Protein AF-A0ABD0QDF8-F1 (afdb_monomer_lite)

pLDDT: mean 86.69, std 9.65, range [48.91, 97.94]

Secondary structure (DSSP, 8-state):
----TTB-SSSPPEEEE-GGGEEEEEEEBPTT-SSSEEEEEEEEEE--S-EEEEE-TTT--EEEEE--EEEEEEE-

Structure (mmCIF, N/CA/C/O backbone):
data_AF-A0ABD0QDF8-F1
#
_entry.id   AF-A0ABD0QDF8-F1
#
loop_
_atom_site.group_PDB
_atom_site.id
_atom_site.type_symbol
_atom_site.label_atom_id
_atom_site.label_alt_id
_atom_site.label_comp_id
_atom_site.label_asym_id
_atom_site.label_entity_id
_atom_site.label_seq_id
_atom_site.pdbx_PDB_ins_code
_atom_site.Cartn_x
_atom_site.Cartn_y
_atom_site.Cartn_z
_atom_site.occupancy
_atom_site.B_iso_or_equiv
_atom_site.auth_seq_id
_atom_site.auth_comp_id
_atom_site.auth_asym_id
_atom_site.auth_atom_id
_atom_site.pdbx_PDB_model_num
ATOM 1 N N . ASP A 1 1 ? -6.628 5.283 -11.257 1.00 48.91 1 ASP A N 1
ATOM 2 C CA . ASP A 1 1 ? -6.155 4.325 -12.264 1.00 48.91 1 ASP A CA 1
ATOM 3 C C . ASP A 1 1 ? -4.691 4.003 -11.9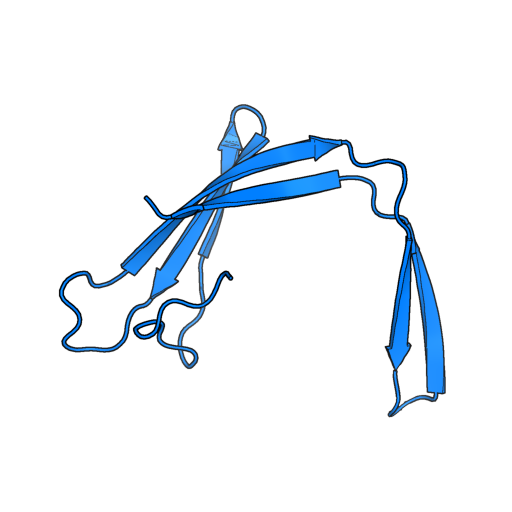70 1.00 48.91 1 ASP A C 1
ATOM 5 O O . ASP A 1 1 ? -3.859 4.898 -12.055 1.00 48.91 1 ASP A O 1
ATOM 9 N N . PHE A 1 2 ? -4.412 2.810 -11.432 1.00 54.56 2 PHE A N 1
ATOM 10 C CA . PHE A 1 2 ? -3.107 2.420 -10.853 1.00 54.56 2 PHE A CA 1
ATOM 11 C C . PHE A 1 2 ? -2.446 1.254 -11.612 1.00 54.56 2 PHE A C 1
ATOM 13 O O . PHE A 1 2 ? -1.373 0.802 -11.230 1.00 54.56 2 PHE A O 1
ATOM 20 N N . LYS A 1 3 ? -3.057 0.769 -12.703 1.00 60.91 3 LYS A N 1
ATOM 21 C CA . LYS A 1 3 ? -2.557 -0.376 -13.474 1.00 60.91 3 LYS A CA 1
ATOM 22 C C . LYS A 1 3 ? -2.104 0.058 -14.876 1.00 60.91 3 LYS A C 1
ATOM 24 O O . LYS A 1 3 ? -2.913 0.043 -15.799 1.00 60.91 3 LYS A O 1
ATOM 29 N N . PRO A 1 4 ? -0.833 0.457 -15.075 1.00 63.31 4 PRO A N 1
ATOM 30 C CA . PRO A 1 4 ? -0.275 0.580 -16.413 1.00 63.31 4 PRO A CA 1
ATOM 31 C C . PRO A 1 4 ? -0.425 -0.724 -17.208 1.00 63.31 4 PRO A C 1
ATOM 33 O O . PRO A 1 4 ? -0.328 -1.817 -16.653 1.00 63.31 4 PRO A O 1
ATOM 36 N N . ALA A 1 5 ? -0.617 -0.593 -18.522 1.00 63.59 5 ALA A N 1
ATOM 37 C CA . ALA A 1 5 ? -0.824 -1.717 -19.440 1.00 63.59 5 ALA A CA 1
ATOM 38 C C . ALA A 1 5 ? 0.347 -2.722 -19.487 1.00 63.59 5 ALA A C 1
ATOM 40 O O . ALA A 1 5 ? 0.179 -3.825 -19.990 1.00 63.59 5 ALA A O 1
ATOM 41 N N . SER A 1 6 ? 1.517 -2.343 -18.969 1.00 73.94 6 SER A N 1
ATOM 42 C CA . SER A 1 6 ? 2.759 -3.109 -19.045 1.00 73.94 6 SER A CA 1
ATOM 43 C C . SER A 1 6 ? 3.181 -3.771 -17.733 1.00 73.94 6 SER A C 1
ATOM 45 O O . SER A 1 6 ? 4.301 -4.254 -17.687 1.00 73.94 6 SER A O 1
ATOM 47 N N . ILE A 1 7 ? 2.375 -3.760 -16.664 1.00 84.00 7 ILE A N 1
ATOM 48 C CA . ILE A 1 7 ? 2.773 -4.400 -15.393 1.00 84.00 7 ILE A CA 1
ATOM 49 C C . ILE A 1 7 ? 2.700 -5.919 -15.527 1.00 84.00 7 ILE A C 1
ATOM 51 O O . ILE A 1 7 ? 1.666 -6.456 -15.934 1.00 84.00 7 ILE A O 1
ATOM 55 N N . ASP A 1 8 ? 3.764 -6.596 -15.107 1.00 84.12 8 ASP A N 1
ATOM 56 C CA . ASP A 1 8 ? 3.753 -8.039 -14.915 1.00 84.12 8 ASP A CA 1
ATOM 57 C C . ASP A 1 8 ? 3.045 -8.383 -13.598 1.00 84.12 8 ASP A C 1
ATOM 59 O O . ASP A 1 8 ? 3.519 -8.063 -12.511 1.00 84.12 8 ASP A O 1
ATOM 63 N N . THR A 1 9 ? 1.878 -9.020 -13.693 1.00 84.00 9 THR A N 1
ATOM 64 C CA . THR A 1 9 ? 1.087 -9.442 -12.527 1.00 84.00 9 THR A CA 1
ATOM 65 C C . THR A 1 9 ? 1.510 -10.797 -11.961 1.00 84.00 9 THR A C 1
ATOM 67 O O . THR A 1 9 ? 0.903 -11.256 -10.997 1.00 84.00 9 THR A O 1
ATOM 70 N N . THR A 1 10 ? 2.479 -11.470 -12.584 1.00 84.94 10 THR A N 1
ATOM 71 C CA . THR A 1 10 ? 3.018 -12.759 -12.124 1.00 84.94 10 THR A CA 1
ATOM 72 C C . THR A 1 10 ? 4.199 -12.594 -11.171 1.00 84.94 10 THR A C 1
ATOM 74 O O . THR A 1 10 ? 4.501 -13.514 -10.414 1.00 84.94 10 THR A O 1
ATOM 77 N N . CYS A 1 11 ? 4.819 -11.411 -11.167 1.00 84.56 11 CYS A N 1
ATOM 78 C CA . CYS A 1 11 ? 5.933 -11.062 -10.298 1.00 84.56 11 CYS A CA 1
ATOM 79 C C . CYS A 1 11 ? 5.486 -10.177 -9.123 1.00 84.56 11 CYS A C 1
ATOM 81 O O . CYS A 1 11 ? 4.535 -9.397 -9.226 1.00 84.56 11 CYS A O 1
ATOM 83 N N . GLU A 1 12 ? 6.196 -10.280 -8.000 1.00 88.56 12 GLU A N 1
ATOM 84 C CA . GLU A 1 12 ? 5.935 -9.455 -6.818 1.00 88.56 12 GLU A CA 1
ATOM 85 C C . GLU A 1 12 ? 6.397 -8.004 -7.020 1.00 88.56 12 GLU A C 1
ATOM 87 O O . GLU A 1 12 ? 7.387 -7.722 -7.697 1.00 88.56 12 GLU A O 1
ATOM 92 N N . GLY A 1 13 ? 5.662 -7.073 -6.412 1.00 89.06 13 GLY A N 1
ATOM 93 C CA . GLY A 1 13 ? 6.039 -5.667 -6.318 1.00 89.06 13 GLY A CA 1
ATOM 94 C C . GLY A 1 13 ? 6.694 -5.349 -4.977 1.00 89.06 13 GLY A C 1
ATOM 95 O O . GLY A 1 13 ? 6.358 -5.947 -3.958 1.00 89.06 13 GLY A O 1
ATOM 96 N N . GLU A 1 14 ? 7.584 -4.364 -4.963 1.00 92.38 14 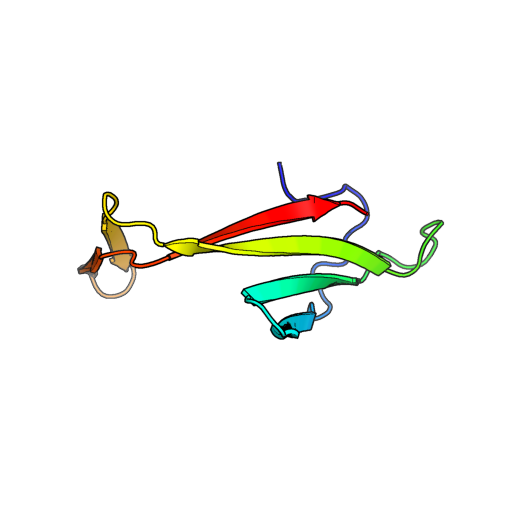GLU A N 1
ATOM 97 C CA . GLU A 1 14 ? 8.269 -3.904 -3.755 1.00 92.38 14 GLU A CA 1
ATOM 98 C C . GLU A 1 14 ? 7.613 -2.633 -3.198 1.00 92.38 14 GLU A C 1
ATOM 100 O O . GLU A 1 14 ? 7.233 -1.730 -3.949 1.00 92.38 14 GLU A O 1
ATOM 105 N N . LEU A 1 15 ? 7.492 -2.552 -1.871 1.00 92.31 15 LEU A N 1
ATOM 106 C CA . LEU A 1 15 ? 6.992 -1.385 -1.146 1.00 92.31 15 LEU A CA 1
ATOM 107 C C . LEU A 1 15 ? 8.004 -0.975 -0.074 1.00 92.31 15 LEU A C 1
ATOM 109 O O . LEU A 1 15 ? 8.192 -1.687 0.910 1.00 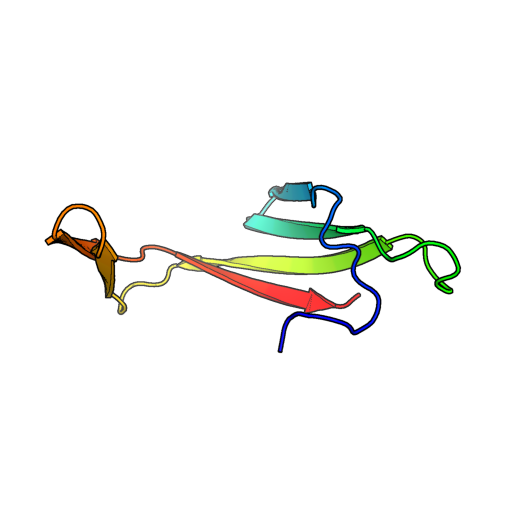92.31 15 LEU A O 1
ATOM 113 N N . GLU A 1 16 ? 8.587 0.210 -0.219 1.00 93.69 16 GLU A N 1
ATOM 114 C CA . GLU A 1 16 ? 9.514 0.786 0.755 1.00 93.69 16 GLU A CA 1
ATOM 115 C C . GLU A 1 16 ? 8.890 2.008 1.439 1.00 93.69 16 GLU A C 1
ATOM 117 O O . GLU A 1 16 ? 8.357 2.904 0.776 1.00 93.69 16 GLU A O 1
ATOM 122 N N . VAL A 1 17 ? 8.992 2.068 2.771 1.00 89.88 17 VAL A N 1
ATOM 123 C CA . VAL A 1 17 ? 8.660 3.259 3.565 1.00 89.88 17 VAL A CA 1
ATOM 124 C C . VAL A 1 17 ? 9.958 3.894 4.058 1.00 89.88 17 VAL A C 1
ATOM 126 O O . VAL A 1 17 ? 10.578 3.433 5.015 1.00 89.88 17 VAL A O 1
ATOM 129 N N . GLY A 1 18 ? 10.372 4.959 3.380 1.00 87.75 18 GLY A N 1
ATOM 130 C CA . GLY A 1 18 ? 11.557 5.738 3.702 1.00 87.75 18 GLY A CA 1
ATOM 131 C C . GLY A 1 18 ? 11.335 6.743 4.837 1.00 87.75 18 GLY A C 1
ATOM 132 O O . GLY A 1 18 ? 10.264 6.857 5.442 1.00 87.75 18 GLY A O 1
ATOM 133 N N . LYS A 1 19 ? 12.376 7.534 5.120 1.00 86.75 19 LYS A N 1
ATOM 134 C CA . LYS A 1 19 ? 12.320 8.596 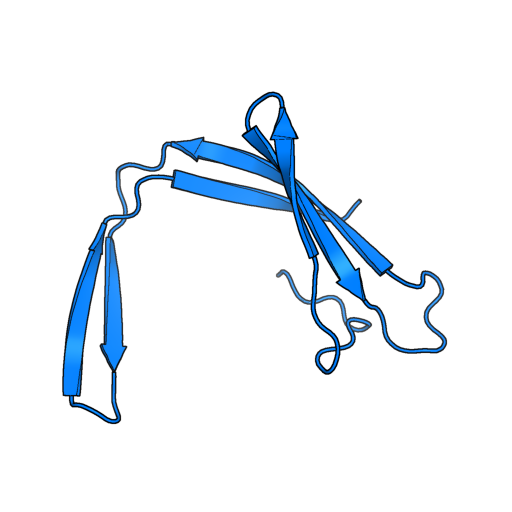6.136 1.00 86.75 19 LYS A CA 1
ATOM 135 C C . LYS A 1 19 ? 11.239 9.628 5.796 1.00 86.75 19 LYS A C 1
ATOM 137 O O . LYS A 1 19 ? 11.056 9.995 4.639 1.00 86.75 19 LYS A O 1
ATOM 142 N N . GLY A 1 20 ? 10.562 10.138 6.826 1.00 84.06 20 GLY A N 1
ATOM 143 C CA . GLY A 1 20 ? 9.544 11.179 6.661 1.00 84.06 20 GLY A CA 1
ATOM 144 C C . GLY A 1 20 ? 8.265 10.691 5.980 1.00 84.06 20 GLY A C 1
ATOM 145 O O . GLY A 1 20 ? 7.637 11.468 5.266 1.00 84.06 20 GLY A O 1
ATOM 146 N N . GLU A 1 21 ? 7.890 9.421 6.187 1.00 86.12 21 GLU A N 1
ATOM 147 C CA . GLU A 1 21 ? 6.659 8.819 5.645 1.00 86.12 21 GLU A CA 1
ATOM 148 C C . GLU A 1 21 ? 6.625 8.777 4.105 1.00 86.12 21 GLU A C 1
ATOM 150 O O . GLU A 1 21 ? 5.553 8.662 3.505 1.00 86.12 21 GLU A O 1
ATOM 155 N N . GLN A 1 22 ? 7.790 8.885 3.454 1.00 91.38 22 GLN A N 1
ATOM 156 C CA . GLN A 1 22 ? 7.915 8.724 2.011 1.00 91.38 22 GLN A CA 1
ATOM 157 C C . GLN A 1 22 ? 7.694 7.259 1.649 1.00 91.38 22 GLN A C 1
ATOM 159 O O . 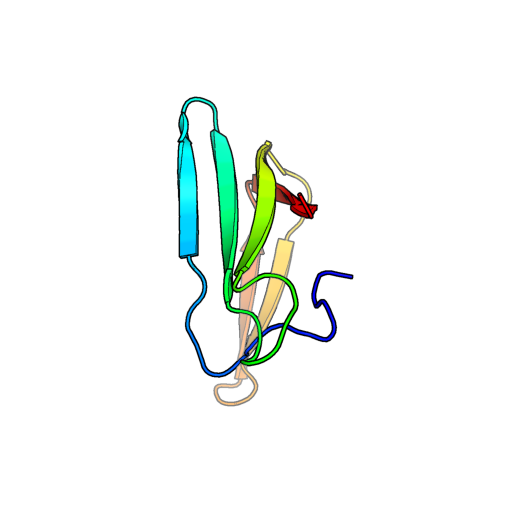GLN A 1 22 ? 8.293 6.374 2.246 1.00 91.38 22 GLN A O 1
ATOM 164 N N . VAL A 1 23 ? 6.851 7.011 0.655 1.00 94.00 23 VAL A N 1
ATOM 165 C CA . VAL A 1 23 ? 6.545 5.662 0.187 1.00 94.00 23 VAL A CA 1
ATOM 166 C C . VAL A 1 23 ? 6.970 5.524 -1.264 1.00 94.00 23 VAL A C 1
ATOM 168 O O . VAL A 1 23 ? 6.623 6.374 -2.091 1.00 94.00 23 VAL A O 1
ATOM 171 N N . THR A 1 24 ? 7.685 4.447 -1.567 1.00 93.75 24 THR A N 1
ATOM 172 C CA . THR A 1 24 ? 8.065 4.049 -2.923 1.00 93.75 24 THR A CA 1
ATOM 173 C C . THR A 1 24 ? 7.461 2.682 -3.217 1.00 93.75 24 THR A C 1
ATOM 175 O O . THR A 1 24 ? 7.641 1.750 -2.442 1.00 93.75 24 THR A O 1
ATOM 178 N N . VAL A 1 25 ? 6.733 2.569 -4.325 1.00 93.00 25 VAL A N 1
ATOM 179 C CA . VAL A 1 25 ? 6.200 1.308 -4.849 1.00 93.00 25 VAL A CA 1
ATOM 180 C C . VAL A 1 25 ? 6.914 1.013 -6.157 1.00 93.00 25 VAL A C 1
ATOM 182 O O . VAL A 1 25 ? 6.851 1.829 -7.076 1.00 93.00 25 VAL A O 1
ATOM 185 N N . THR A 1 26 ? 7.555 -0.139 -6.266 1.00 92.75 26 THR A N 1
ATOM 186 C CA . THR A 1 26 ? 8.232 -0.579 -7.486 1.00 92.75 26 THR A CA 1
ATOM 187 C C . THR A 1 26 ? 7.507 -1.801 -8.021 1.00 92.75 26 THR A C 1
ATOM 189 O O . THR A 1 26 ? 7.431 -2.822 -7.347 1.00 92.75 26 THR A O 1
ATOM 192 N N . LEU A 1 27 ? 6.951 -1.694 -9.226 1.00 91.19 27 LEU A N 1
ATOM 193 C CA . LEU A 1 27 ? 6.246 -2.792 -9.884 1.00 91.19 27 LEU A CA 1
ATOM 194 C C . LEU A 1 27 ? 7.033 -3.265 -11.112 1.00 91.19 27 LEU A C 1
ATOM 196 O O . LEU A 1 27 ? 7.462 -2.416 -11.903 1.00 91.19 27 LEU A O 1
ATOM 200 N N . PRO A 1 28 ? 7.213 -4.581 -11.298 1.00 90.75 28 PRO A N 1
ATOM 201 C CA . PRO A 1 28 ? 7.855 -5.126 -12.486 1.00 90.75 28 PRO A CA 1
ATOM 202 C C . PRO A 1 28 ? 6.978 -4.899 -13.721 1.00 90.75 28 PRO A C 1
ATOM 204 O O . PRO A 1 28 ? 5.749 -4.988 -13.664 1.00 90.75 28 PRO A O 1
ATOM 207 N N . ASN A 1 29 ? 7.612 -4.581 -14.847 1.00 88.50 29 ASN A N 1
ATOM 208 C CA . ASN A 1 29 ? 6.944 -4.552 -16.142 1.00 88.50 29 ASN A CA 1
ATOM 209 C C . ASN A 1 29 ? 7.193 -5.864 -16.902 1.00 88.50 29 ASN A C 1
ATOM 211 O O . ASN A 1 29 ? 8.191 -6.542 -16.678 1.00 88.50 29 ASN A O 1
ATOM 215 N N . LEU A 1 30 ? 6.302 -6.178 -17.841 1.00 88.38 30 LEU A N 1
ATOM 216 C CA . LEU A 1 30 ? 6.424 -7.304 -18.762 1.00 88.38 30 LEU A CA 1
ATOM 217 C C . LEU A 1 30 ? 7.732 -7.227 -19.561 1.00 88.38 30 LEU A C 1
ATOM 219 O O . LEU A 1 30 ? 8.154 -6.137 -19.974 1.00 88.38 30 LEU A O 1
ATOM 223 N N . GLU A 1 3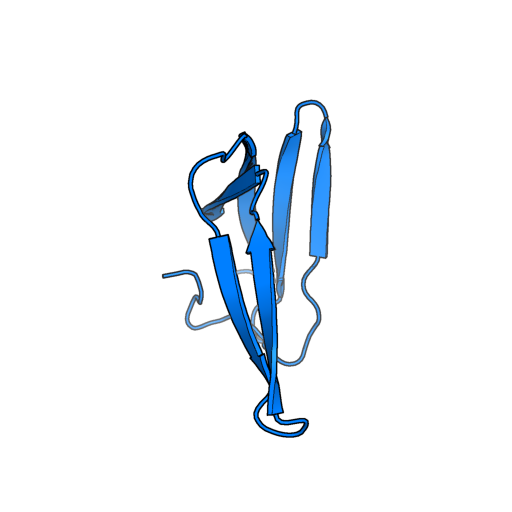1 ? 8.331 -8.385 -19.837 1.00 81.75 31 GLU A N 1
ATOM 224 C CA . GLU A 1 31 ? 9.506 -8.491 -20.705 1.00 81.75 31 GLU A CA 1
ATOM 225 C C . GLU A 1 31 ? 9.256 -7.824 -22.070 1.00 81.75 31 GLU A C 1
ATOM 227 O O . GLU A 1 31 ? 8.194 -7.968 -22.675 1.00 81.75 31 GLU A O 1
ATOM 232 N N . GLY A 1 32 ? 10.236 -7.051 -22.549 1.00 79.69 32 GLY A N 1
ATOM 233 C CA . GLY A 1 32 ? 10.119 -6.261 -23.784 1.00 79.69 32 GLY A CA 1
ATOM 234 C C . GLY A 1 32 ? 9.552 -4.847 -23.603 1.00 79.69 32 GLY A C 1
ATOM 235 O O . GLY A 1 32 ? 9.492 -4.086 -24.569 1.00 79.69 32 GLY A O 1
ATOM 236 N N . SER A 1 33 ? 9.178 -4.455 -22.381 1.00 82.38 33 SER A N 1
ATOM 237 C CA . SER A 1 33 ? 8.813 -3.069 -22.062 1.00 82.38 33 SER A CA 1
ATOM 238 C C . SER A 1 33 ? 10.019 -2.123 -22.124 1.00 82.38 33 SER A C 1
ATOM 240 O O . SER A 1 33 ? 11.146 -2.507 -21.821 1.00 82.38 33 SER A O 1
ATOM 242 N N . THR A 1 34 ? 9.781 -0.847 -22.448 1.00 82.56 34 THR A N 1
ATOM 243 C CA . THR A 1 34 ? 10.836 0.182 -22.539 1.00 82.56 34 THR A CA 1
ATOM 244 C C . THR A 1 34 ? 11.584 0.396 -21.220 1.00 82.56 34 THR A C 1
ATOM 246 O O . THR A 1 34 ? 12.773 0.703 -21.228 1.00 82.56 34 THR A O 1
ATOM 249 N N . THR A 1 35 ? 10.895 0.246 -20.085 1.00 82.56 35 THR A N 1
ATOM 250 C CA . THR A 1 35 ? 11.505 0.245 -18.751 1.00 82.56 35 THR A CA 1
ATOM 251 C C . THR A 1 35 ? 11.193 -1.073 -18.046 1.00 82.56 35 THR A C 1
ATOM 253 O O . THR A 1 35 ? 10.052 -1.536 -18.122 1.00 82.56 35 THR A O 1
ATOM 256 N N . PRO A 1 36 ? 12.157 -1.668 -17.323 1.00 86.31 36 PRO A N 1
ATOM 257 C CA . PRO A 1 36 ? 11.959 -2.956 -16.655 1.00 86.31 36 PRO A CA 1
ATOM 258 C C . PRO A 1 36 ? 11.018 -2.858 -15.448 1.00 86.31 36 PRO A C 1
ATOM 260 O O . PRO A 1 36 ? 10.397 -3.841 -15.061 1.00 86.31 36 PRO A O 1
ATOM 263 N N . VAL A 1 37 ? 10.889 -1.666 -14.862 1.00 89.56 37 VAL A N 1
ATOM 264 C CA . VAL A 1 37 ? 10.031 -1.407 -13.705 1.00 89.56 37 VAL A CA 1
ATOM 265 C C . VAL A 1 37 ? 9.261 -0.103 -13.879 1.00 89.56 37 VAL A C 1
ATOM 267 O O . VAL A 1 37 ? 9.666 0.794 -14.629 1.00 89.56 37 VAL A O 1
ATOM 270 N N . THR A 1 38 ? 8.151 0.007 -13.160 1.00 89.62 38 THR A N 1
ATOM 271 C CA . THR A 1 38 ? 7.409 1.247 -12.953 1.00 89.62 38 THR A CA 1
ATOM 272 C C . THR A 1 38 ? 7.493 1.633 -11.482 1.00 89.62 38 THR A C 1
ATOM 274 O O . THR A 1 38 ? 7.130 0.844 -10.612 1.00 89.62 38 THR A O 1
ATOM 277 N N . VAL A 1 39 ? 7.934 2.861 -11.205 1.00 91.38 39 VAL A N 1
ATOM 278 C CA . VAL A 1 39 ? 8.079 3.372 -9.839 1.00 91.38 39 VAL A CA 1
ATOM 279 C C . VAL A 1 39 ? 6.959 4.360 -9.537 1.00 91.38 39 VAL A C 1
ATOM 281 O O . VAL A 1 39 ? 6.696 5.290 -10.299 1.00 91.38 39 VAL A O 1
ATOM 284 N N . PHE A 1 40 ? 6.307 4.191 -8.395 1.00 91.75 40 PHE A N 1
ATOM 285 C CA . PHE A 1 40 ? 5.355 5.146 -7.854 1.00 91.75 40 PHE A CA 1
ATOM 286 C C . PHE A 1 40 ? 5.894 5.713 -6.550 1.00 91.75 40 PHE A C 1
ATOM 288 O O . PHE A 1 40 ? 6.313 4.969 -5.670 1.00 91.75 40 PHE A O 1
ATOM 295 N N . LYS A 1 41 ? 5.858 7.036 -6.400 1.00 92.62 41 LYS A N 1
ATOM 296 C CA . LYS A 1 41 ? 6.291 7.713 -5.175 1.00 92.62 41 LYS A CA 1
ATOM 297 C C . LYS A 1 41 ? 5.145 8.492 -4.562 1.00 92.62 41 LYS A C 1
ATOM 299 O O . LYS A 1 41 ? 4.319 9.077 -5.264 1.00 92.62 41 LYS A O 1
ATOM 304 N N . GLY A 1 42 ? 5.093 8.500 -3.241 1.00 92.50 42 GLY A N 1
ATOM 305 C CA . GLY A 1 42 ? 4.041 9.148 -2.479 1.00 92.50 42 GLY A CA 1
ATOM 306 C C . GLY A 1 42 ? 4.437 9.360 -1.033 1.00 92.50 42 GLY A C 1
ATOM 307 O O . GLY A 1 42 ? 5.600 9.220 -0.657 1.00 92.50 42 GLY A O 1
ATOM 308 N N . SER A 1 43 ? 3.450 9.704 -0.218 1.00 90.50 43 SER A N 1
ATOM 309 C CA . SER A 1 43 ? 3.629 9.783 1.224 1.00 90.50 43 SER A CA 1
ATOM 310 C C . SER A 1 43 ? 2.403 9.281 1.963 1.00 90.50 43 SER A C 1
ATOM 312 O O . SER A 1 43 ? 1.265 9.427 1.493 1.00 90.50 43 SER A O 1
ATOM 314 N N . LYS A 1 44 ? 2.649 8.688 3.131 1.00 88.81 44 LYS A N 1
ATOM 315 C CA . LYS A 1 44 ? 1.602 8.306 4.068 1.00 88.81 44 LYS A CA 1
ATOM 316 C C . LYS A 1 44 ? 1.086 9.550 4.785 1.00 88.81 44 LYS A C 1
ATOM 318 O O . LYS A 1 44 ? 1.852 10.383 5.266 1.00 88.81 44 LYS A O 1
ATOM 323 N N . ARG A 1 45 ? -0.235 9.685 4.854 1.00 86.75 45 ARG A N 1
ATOM 324 C CA . ARG A 1 45 ? -0.924 10.785 5.534 1.00 86.75 45 ARG A CA 1
ATOM 325 C C . ARG A 1 45 ? -1.973 10.242 6.503 1.00 86.75 45 ARG A C 1
ATOM 327 O O . ARG A 1 45 ? -2.541 9.184 6.236 1.00 86.75 45 ARG A O 1
ATOM 334 N N . PRO A 1 46 ? -2.236 10.926 7.633 1.00 85.62 46 PRO A N 1
ATOM 335 C CA . PRO A 1 46 ? -3.346 10.570 8.505 1.00 85.62 46 PRO A CA 1
ATOM 336 C C . PRO A 1 46 ? -4.669 10.644 7.748 1.00 85.62 46 PRO A C 1
ATOM 338 O O . PRO A 1 46 ? -4.922 11.595 7.006 1.00 85.62 46 PRO A O 1
ATOM 341 N N . TYR A 1 47 ? -5.526 9.657 7.971 1.00 81.31 47 TYR A N 1
ATOM 342 C CA . TYR A 1 47 ? -6.818 9.560 7.315 1.00 81.31 47 TYR A CA 1
ATOM 343 C C . TYR A 1 47 ? -7.835 9.089 8.344 1.00 81.31 47 TYR A C 1
ATOM 345 O O . TYR A 1 47 ? -7.728 7.982 8.848 1.00 81.31 47 TYR A O 1
ATOM 353 N N . MET A 1 48 ? -8.750 9.970 8.754 1.00 66.69 48 MET A N 1
ATOM 354 C CA . MET A 1 48 ? -9.537 9.775 9.985 1.00 66.69 48 MET A CA 1
ATOM 355 C C . MET A 1 48 ? -11.029 9.515 9.763 1.00 66.69 48 MET A C 1
ATOM 357 O O . MET A 1 48 ? -11.748 9.315 10.740 1.00 66.69 48 MET A O 1
ATOM 361 N N . LYS A 1 49 ? -11.515 9.553 8.518 1.00 69.50 49 LYS A N 1
ATOM 362 C CA . LYS A 1 49 ? -12.958 9.629 8.237 1.00 69.50 49 LYS A CA 1
ATOM 363 C C . LYS A 1 49 ? -13.541 8.443 7.473 1.00 69.50 49 LYS A C 1
ATOM 365 O O . LYS A 1 49 ? -14.719 8.494 7.146 1.00 69.50 49 LYS A O 1
ATOM 370 N N . GLU A 1 50 ? -12.766 7.392 7.224 1.00 80.44 50 GLU A N 1
ATOM 371 C CA . GLU A 1 50 ? -13.238 6.262 6.422 1.00 80.44 50 GLU A CA 1
ATOM 372 C C . GLU A 1 50 ? -13.107 4.934 7.169 1.00 80.44 50 GLU A C 1
ATOM 374 O O . GLU A 1 50 ? -12.085 4.639 7.793 1.00 80.44 50 GLU A O 1
ATOM 379 N N . CYS A 1 51 ? -14.176 4.144 7.103 1.00 89.25 51 CYS A N 1
ATOM 380 C CA . CYS A 1 51 ? -14.185 2.741 7.486 1.00 89.25 51 CYS A CA 1
ATOM 381 C C . CYS A 1 51 ? -14.473 1.918 6.232 1.00 89.25 51 CYS A C 1
ATOM 383 O O . CYS A 1 51 ? -15.293 2.322 5.406 1.00 89.25 51 CYS A O 1
ATOM 385 N N . VAL A 1 52 ? -13.835 0.760 6.112 1.00 91.31 52 VAL A N 1
ATOM 386 C CA . VAL A 1 52 ? -14.107 -0.205 5.045 1.00 91.31 52 VAL A CA 1
ATOM 387 C C . VAL A 1 52 ? -14.843 -1.401 5.629 1.00 91.31 52 VAL A C 1
ATOM 389 O O . VAL A 1 52 ? -14.474 -1.908 6.688 1.00 91.31 52 VAL A O 1
ATOM 392 N N . LEU A 1 53 ? -15.910 -1.829 4.955 1.00 94.56 53 LEU A N 1
ATOM 393 C CA . LEU A 1 53 ? -16.584 -3.085 5.259 1.00 94.56 53 LEU A CA 1
ATOM 394 C C . LEU A 1 53 ? -15.986 -4.170 4.365 1.00 94.56 53 LEU A C 1
ATOM 396 O O . LEU A 1 53 ? -16.110 -4.110 3.143 1.00 94.56 53 LEU A O 1
ATOM 400 N N . ILE A 1 54 ? -15.342 -5.147 4.985 1.00 95.50 54 ILE A N 1
ATOM 401 C CA . ILE A 1 54 ? -14.786 -6.322 4.326 1.00 95.50 54 ILE A CA 1
ATOM 402 C C . ILE A 1 54 ? -15.811 -7.446 4.467 1.00 95.50 54 ILE A C 1
ATOM 404 O O . ILE A 1 54 ? -16.227 -7.772 5.581 1.00 95.50 54 ILE A O 1
ATOM 408 N N . VAL A 1 55 ? -16.224 -8.016 3.335 1.00 97.12 55 VAL A N 1
ATOM 409 C CA . VAL A 1 55 ? -17.170 -9.137 3.272 1.00 97.12 55 VAL A CA 1
ATOM 410 C C . VAL A 1 55 ? -16.429 -10.364 2.762 1.00 97.12 55 VAL A C 1
ATOM 412 O O . VAL A 1 55 ? -15.966 -10.379 1.622 1.00 97.12 55 VAL A O 1
ATOM 415 N N . ASN A 1 56 ? -16.312 -11.389 3.603 1.00 96.12 56 ASN A N 1
ATOM 416 C CA . ASN A 1 56 ? -15.797 -12.686 3.190 1.00 96.12 56 ASN A CA 1
ATOM 417 C C . ASN A 1 56 ? -16.972 -13.570 2.757 1.00 96.12 56 ASN A C 1
ATOM 419 O O . ASN A 1 56 ? -17.762 -14.014 3.587 1.00 96.12 56 ASN A O 1
ATOM 423 N N . HIS A 1 57 ? -17.096 -13.822 1.455 1.00 95.62 57 HIS A N 1
ATOM 424 C CA . HIS A 1 57 ? -18.188 -14.628 0.906 1.00 95.62 57 HIS A CA 1
ATOM 425 C C . HIS A 1 57 ? -18.020 -16.138 1.131 1.00 95.62 57 HIS A C 1
ATOM 427 O O . HIS A 1 57 ? -19.024 -16.847 1.122 1.00 95.62 57 HIS A O 1
ATOM 433 N N . ASP A 1 58 ? -16.800 -16.618 1.378 1.00 97.25 58 ASP A N 1
ATOM 434 C CA . ASP A 1 58 ? -16.534 -18.037 1.633 1.00 97.25 58 ASP A CA 1
ATOM 435 C C . ASP A 1 58 ? -16.918 -18.422 3.069 1.00 97.25 58 ASP A C 1
ATOM 437 O O . ASP A 1 58 ? -17.447 -19.506 3.309 1.00 97.25 58 ASP A O 1
ATOM 441 N N . THR A 1 59 ? -16.678 -17.523 4.034 1.00 97.06 59 THR A N 1
ATOM 442 C CA . THR A 1 59 ? -16.984 -17.750 5.461 1.00 97.06 59 THR A CA 1
ATOM 443 C C . THR A 1 59 ? -18.278 -17.085 5.932 1.00 97.06 59 THR A C 1
ATOM 445 O O . THR A 1 59 ? -18.803 -17.450 6.982 1.00 97.06 59 THR A O 1
ATOM 448 N N . GLY A 1 60 ? -18.789 -16.098 5.192 1.00 94.94 60 GLY A N 1
ATOM 449 C CA . GLY A 1 60 ? -19.911 -15.251 5.605 1.00 94.94 60 GLY A CA 1
ATOM 450 C C . GLY A 1 60 ? -19.552 -14.194 6.659 1.00 94.94 60 GLY A C 1
ATOM 451 O O . GLY A 1 60 ? -20.453 -13.583 7.233 1.00 94.94 60 GLY A O 1
ATOM 452 N N . GLU A 1 61 ? -18.263 -13.980 6.947 1.00 97.94 61 GLU A N 1
ATOM 453 C CA . GLU A 1 61 ? -17.799 -12.978 7.914 1.00 97.94 61 GLU A CA 1
ATOM 454 C C . GLU A 1 61 ? -17.930 -11.552 7.357 1.00 97.94 61 GLU A C 1
ATOM 456 O O . GLU A 1 61 ? -17.554 -11.266 6.217 1.00 97.94 61 GLU A O 1
ATOM 461 N N . TYR A 1 62 ? -18.400 -10.638 8.208 1.00 97.19 62 TYR A N 1
ATOM 462 C CA . TYR A 1 62 ? -18.439 -9.203 7.944 1.00 97.19 62 TYR A CA 1
ATOM 463 C C . TYR A 1 62 ? -17.544 -8.486 8.949 1.00 97.19 62 TYR A C 1
ATOM 465 O O . TYR A 1 62 ? -17.782 -8.567 10.157 1.00 97.19 62 TYR A O 1
ATOM 473 N N . ARG A 1 63 ? -16.543 -7.747 8.463 1.00 96.31 63 ARG A N 1
ATOM 474 C CA . ARG A 1 63 ? -15.600 -7.020 9.318 1.00 96.31 63 ARG A CA 1
ATOM 475 C C . ARG A 1 63 ? -15.518 -5.550 8.931 1.00 96.31 63 ARG A C 1
ATOM 477 O O . ARG A 1 63 ? -15.221 -5.219 7.788 1.00 96.31 63 ARG A O 1
ATOM 484 N N . LEU A 1 64 ? -15.793 -4.665 9.889 1.00 95.00 64 LEU A N 1
ATOM 485 C CA . LEU A 1 64 ? -15.656 -3.220 9.716 1.00 95.00 64 LEU A CA 1
ATOM 486 C C . LEU A 1 64 ? -14.289 -2.776 10.243 1.00 95.00 64 LEU A C 1
ATOM 488 O O . LEU A 1 64 ? -14.023 -2.885 11.439 1.00 95.00 64 LEU A O 1
ATOM 492 N N . GLU A 1 65 ? -13.441 -2.244 9.369 1.00 92.31 65 GLU A N 1
ATOM 493 C CA . GLU A 1 65 ? -12.109 -1.760 9.731 1.00 92.31 65 GLU A CA 1
ATOM 494 C C . GLU A 1 65 ? -12.018 -0.241 9.574 1.00 92.31 65 GLU A C 1
ATOM 496 O O . GLU A 1 65 ? -12.379 0.321 8.539 1.00 92.31 65 GLU A O 1
ATOM 501 N N . LYS A 1 66 ? -11.529 0.440 10.616 1.00 90.44 66 LYS A N 1
ATOM 502 C CA . LYS A 1 66 ? -11.281 1.885 10.587 1.00 90.44 66 LYS A CA 1
ATOM 503 C C . LYS A 1 66 ? -9.926 2.158 9.945 1.00 90.44 66 LYS A C 1
ATOM 505 O O . LYS A 1 66 ? -8.900 1.712 10.457 1.00 90.44 66 LYS A O 1
ATOM 510 N N . LEU A 1 67 ? -9.909 2.962 8.887 1.00 89.88 67 LEU A N 1
ATOM 511 C CA . LEU A 1 67 ? -8.665 3.439 8.295 1.00 89.88 67 LEU A CA 1
ATOM 512 C C . LEU A 1 67 ? -8.086 4.563 9.164 1.00 89.88 67 LEU A C 1
ATOM 514 O O . LEU A 1 67 ? -8.811 5.444 9.627 1.00 89.88 67 LEU A O 1
ATOM 518 N N . SER A 1 68 ? -6.778 4.511 9.416 1.00 87.00 68 SER A N 1
ATOM 519 C CA . SER A 1 68 ? -6.039 5.517 10.198 1.00 87.00 68 SER A CA 1
ATOM 520 C C . SER A 1 68 ? -5.090 6.357 9.341 1.00 87.00 68 SER A C 1
ATOM 522 O O . SER A 1 68 ? -4.663 7.445 9.739 1.00 87.00 68 SER A O 1
ATOM 524 N N . SER A 1 69 ? -4.747 5.861 8.154 1.00 87.50 69 SER A N 1
ATOM 525 C CA . SER A 1 69 ? -3.841 6.519 7.225 1.00 87.50 69 SER A CA 1
ATOM 526 C C . SER A 1 69 ? -4.116 6.099 5.789 1.00 87.50 69 SER A C 1
ATOM 528 O O . SER A 1 69 ? -4.688 5.039 5.543 1.00 87.50 69 SER A O 1
ATOM 530 N N . ASN A 1 70 ? -3.711 6.942 4.845 1.00 87.62 70 ASN A N 1
ATOM 531 C CA . ASN A 1 70 ? -3.755 6.658 3.421 1.00 87.62 70 ASN A CA 1
ATOM 532 C C . ASN A 1 70 ? -2.405 6.975 2.769 1.00 87.62 70 ASN A C 1
ATOM 534 O O . ASN A 1 70 ? -1.679 7.873 3.196 1.00 87.62 70 ASN A O 1
ATOM 538 N N . ILE A 1 71 ? -2.074 6.233 1.716 1.00 90.12 71 ILE A N 1
ATOM 539 C CA . ILE A 1 71 ? -0.873 6.447 0.911 1.00 90.12 71 ILE A CA 1
ATOM 540 C C . ILE A 1 71 ? -1.332 6.828 -0.492 1.00 90.12 71 ILE A C 1
ATOM 542 O O . ILE A 1 71 ? -1.926 6.023 -1.203 1.00 90.12 71 ILE A O 1
ATOM 546 N N . ALA A 1 72 ? -1.068 8.073 -0.885 1.00 87.56 72 ALA A N 1
ATOM 547 C CA . ALA A 1 72 ? -1.347 8.551 -2.235 1.00 87.56 72 ALA A CA 1
ATOM 548 C C . ALA A 1 72 ? -0.033 8.637 -3.013 1.00 87.56 72 ALA A C 1
ATOM 550 O O . ALA A 1 72 ? 0.842 9.431 -2.661 1.00 87.56 72 ALA A O 1
ATOM 551 N N . VAL A 1 73 ? 0.091 7.831 -4.064 1.00 89.38 73 VAL A N 1
ATOM 552 C CA . VAL A 1 73 ? 1.301 7.703 -4.887 1.00 89.38 73 VAL A CA 1
ATOM 553 C C . VAL A 1 73 ? 1.047 8.154 -6.328 1.00 89.38 73 VAL A C 1
ATOM 555 O O . VAL A 1 73 ? -0.078 8.090 -6.823 1.00 89.38 73 VAL A O 1
ATOM 558 N N . LYS A 1 74 ? 2.096 8.626 -7.008 1.00 89.75 74 LYS A N 1
ATOM 559 C CA . LYS A 1 74 ? 2.088 9.014 -8.427 1.00 89.75 74 LYS A CA 1
ATOM 560 C C . LYS A 1 74 ? 3.207 8.294 -9.173 1.00 89.75 74 LYS A C 1
ATOM 562 O O . LYS A 1 74 ? 4.276 8.088 -8.604 1.00 89.75 74 LYS A O 1
ATOM 567 N N . LYS A 1 75 ? 2.960 7.937 -10.437 1.00 86.69 75 LYS A N 1
ATOM 568 C CA . LYS A 1 75 ? 3.973 7.342 -11.322 1.00 86.69 75 LYS A CA 1
ATOM 569 C C . LYS A 1 75 ? 5.119 8.336 -11.541 1.00 86.69 75 LYS A C 1
ATOM 571 O O . LYS A 1 75 ? 4.851 9.521 -11.745 1.00 86.69 75 LYS A O 1
ATOM 576 N N . THR A 1 76 ? 6.353 7.844 -11.484 1.00 81.31 76 THR A N 1
ATOM 577 C CA . THR A 1 76 ? 7.593 8.596 -11.732 1.00 81.31 76 THR A CA 1
ATOM 578 C C . THR A 1 76 ? 8.395 7.929 -12.838 1.00 81.31 76 THR A C 1
ATOM 580 O O . THR A 1 76 ? 8.246 6.696 -13.001 1.00 81.31 76 THR A O 1
#

Sequence (76 aa):
DFKPASIDTTCEGELEVGKGEQVTVTLPNLEGSTTPVTVFKGSKRPYMKECVLIVNHDTGEYRLEKLSSNIAVKKT

InterPro domains:
  IPR019194 Transcription elongation factor Eaf, N-terminal [PF09816] (1-76)
  IPR027093 EAF family [PTHR15970] (1-76)

Organism: Cirrhinus mrigala (NCBI:txid683832)

Radius of gyration: 15.89 Å; chains: 1; bounding box: 32×29×34 Å

Foldseek 3Di:
DPDDPFFDPVDDWDWDQDPPQKIKIWTAGHPPDPDRIKIKIWGKDFDFPDWDWDADPVVRDTDIGTDGIDTDIDID